Protein AF-A0A3U4LNH3-F1 (afdb_monomer_lite)

Sequence (123 aa):
MSDAKSISTHDSQNSQNQTVLLDPTQFDAIVTAMLPALQTMIRSAMSDTMTVKDFAATRGVSERLVWQWLDEGILLKAPTKDFSNKEEAAKRSRTLVNVKAWRDKLTQQAIDCRYIDQRTALN

Foldseek 3Di:
DDDDDDDDDDDDPPPPVPPPPDDPVRVVVVCVVCVVVVVVVVCLVPDQKDQLVSVCVVVVHDSVVSVVCPVVVVWDWDDDPDDPDDDVVVCNRPTITRVNVNVVVVLVVCCVVVVDPPVVSVD

Organism: NCBI:txid57743

Structure (mmCIF, N/CA/C/O backbone):
data_AF-A0A3U4LNH3-F1
#
_entry.id   AF-A0A3U4LNH3-F1
#
loop_
_atom_site.group_PDB
_atom_site.id
_atom_site.type_symbol
_atom_site.label_atom_id
_atom_site.label_alt_id
_atom_site.label_comp_id
_atom_site.label_asym_id
_atom_site.label_entity_id
_atom_site.label_seq_id
_atom_site.pdbx_PDB_ins_code
_atom_site.Cartn_x
_atom_site.Cartn_y
_atom_site.Cartn_z
_atom_site.occupancy
_atom_site.B_iso_or_equiv
_atom_site.auth_seq_id
_atom_site.auth_comp_id
_atom_site.auth_asym_id
_atom_site.auth_atom_id
_atom_site.pdbx_PDB_model_num
ATOM 1 N N . MET A 1 1 ? -19.343 64.354 -39.551 1.00 46.00 1 MET A N 1
ATOM 2 C CA . MET A 1 1 ? -18.666 63.173 -40.125 1.00 46.00 1 MET A CA 1
ATOM 3 C C . MET A 1 1 ? -17.271 63.158 -39.537 1.00 46.00 1 MET A C 1
ATOM 5 O O . MET A 1 1 ? -16.475 63.993 -39.938 1.00 46.00 1 MET A O 1
ATOM 9 N N . SER A 1 2 ? -17.032 62.313 -38.533 1.00 44.81 2 SER A N 1
ATOM 10 C CA . SER A 1 2 ? -15.755 62.240 -37.816 1.00 44.81 2 SER A CA 1
ATOM 11 C C . SER A 1 2 ? -15.494 60.799 -37.378 1.00 44.81 2 SER A C 1
ATOM 13 O O . SER A 1 2 ? -16.259 60.231 -36.604 1.00 44.81 2 SER A O 1
ATOM 15 N N . ASP A 1 3 ? -14.436 60.248 -37.969 1.00 40.84 3 ASP A N 1
ATOM 16 C CA . ASP A 1 3 ? -13.424 59.359 -37.394 1.00 40.84 3 ASP A CA 1
ATOM 17 C C . ASP A 1 3 ? -13.854 58.003 -36.815 1.00 40.84 3 ASP A C 1
ATOM 19 O O . ASP A 1 3 ? -14.161 57.835 -35.635 1.00 40.84 3 ASP A O 1
ATOM 23 N N . ALA A 1 4 ? -13.740 56.981 -37.669 1.00 50.16 4 ALA A N 1
ATOM 24 C CA . ALA A 1 4 ? -13.657 55.585 -37.268 1.00 50.16 4 ALA A CA 1
ATOM 25 C C . ALA A 1 4 ? -12.297 55.314 -36.600 1.00 50.16 4 ALA A C 1
ATOM 27 O O . ALA A 1 4 ? -11.258 55.243 -37.256 1.00 50.16 4 ALA A O 1
ATOM 28 N N . LYS A 1 5 ? -12.305 55.143 -35.276 1.00 44.34 5 LYS A N 1
ATOM 29 C CA . LYS A 1 5 ? -11.161 54.647 -34.507 1.00 44.34 5 LYS A CA 1
ATOM 30 C C . LYS A 1 5 ? -11.160 53.116 -34.558 1.00 44.34 5 LYS A C 1
ATOM 32 O O . LYS A 1 5 ? -11.913 52.475 -33.831 1.00 44.34 5 LYS A O 1
ATOM 37 N N . SER A 1 6 ? -10.325 52.535 -35.420 1.00 43.78 6 SER A N 1
ATOM 38 C CA . SER A 1 6 ? -10.034 51.096 -35.413 1.00 43.78 6 SER A CA 1
ATOM 39 C C . SER A 1 6 ? -9.382 50.698 -34.089 1.00 43.78 6 SER A C 1
ATOM 41 O O . SER A 1 6 ? -8.289 51.155 -33.761 1.00 43.78 6 SER A O 1
ATOM 43 N N . ILE A 1 7 ? -10.050 49.829 -33.333 1.00 49.31 7 ILE A N 1
ATOM 44 C CA . ILE A 1 7 ? -9.455 49.088 -32.221 1.00 49.31 7 ILE A CA 1
ATOM 45 C C . ILE A 1 7 ? -8.794 47.853 -32.833 1.00 49.31 7 ILE A C 1
ATOM 47 O O . ILE A 1 7 ? -9.475 46.945 -33.297 1.00 49.31 7 ILE A O 1
ATOM 51 N N . SER A 1 8 ? -7.466 47.833 -32.852 1.00 49.09 8 SER A N 1
ATOM 52 C CA . SER A 1 8 ? -6.688 46.627 -33.127 1.00 49.09 8 SER A CA 1
ATOM 53 C C . SER A 1 8 ? -5.376 46.689 -32.361 1.00 49.09 8 SER A C 1
ATOM 55 O O . SER A 1 8 ? -4.388 47.228 -32.850 1.00 49.09 8 SER A O 1
ATOM 57 N N . THR A 1 9 ? -5.367 46.084 -31.180 1.00 40.12 9 THR A N 1
ATOM 58 C CA . THR A 1 9 ? -4.153 45.548 -30.552 1.00 40.12 9 THR A CA 1
ATOM 59 C C . THR A 1 9 ? -4.548 44.264 -29.839 1.00 40.12 9 THR A C 1
ATOM 61 O O . THR A 1 9 ? -4.795 44.263 -28.637 1.00 40.12 9 THR A O 1
ATOM 64 N N . HIS A 1 10 ? -4.677 43.188 -30.616 1.00 43.22 10 HIS A N 1
ATOM 65 C CA . HIS A 1 10 ? -4.542 41.836 -30.092 1.00 43.22 10 HIS A CA 1
ATOM 66 C C . HIS A 1 10 ? -3.046 41.511 -30.016 1.00 43.22 10 HIS A C 1
ATOM 68 O O . HIS A 1 10 ? -2.314 41.710 -30.983 1.00 43.22 10 HIS A O 1
ATOM 74 N N . ASP A 1 11 ? -2.656 41.042 -28.836 1.00 45.78 11 ASP A N 1
ATOM 75 C CA . ASP A 1 11 ? -1.618 40.059 -28.548 1.00 45.78 11 ASP A CA 1
ATOM 76 C C . ASP A 1 11 ? -0.226 40.219 -29.151 1.00 45.78 11 ASP A C 1
ATOM 78 O O . ASP A 1 11 ? 0.026 39.948 -30.320 1.00 45.78 11 ASP A O 1
ATOM 82 N N . SER A 1 12 ? 0.729 40.459 -28.254 1.00 45.84 12 SER A N 1
ATOM 83 C CA . SER A 1 12 ? 1.851 39.534 -28.040 1.00 45.84 12 SER A CA 1
ATOM 84 C C . SER A 1 12 ? 2.594 39.955 -26.774 1.00 45.84 12 SER A C 1
ATOM 86 O O . SER A 1 12 ? 3.692 40.509 -26.826 1.00 45.84 12 SER A O 1
ATOM 88 N N . GLN A 1 13 ? 1.993 39.716 -25.603 1.00 47.38 13 GLN A N 1
ATOM 89 C CA . GLN A 1 13 ? 2.786 39.660 -24.377 1.00 47.38 13 GLN A CA 1
ATOM 90 C C . GLN A 1 13 ? 3.559 38.346 -24.403 1.00 47.38 13 GLN A C 1
ATOM 92 O O . GLN A 1 13 ? 3.055 37.276 -24.075 1.00 47.38 13 GLN A O 1
ATOM 97 N N . ASN A 1 14 ? 4.784 38.472 -24.900 1.00 46.28 14 ASN A N 1
ATOM 98 C CA . ASN A 1 14 ? 5.853 37.498 -24.862 1.00 46.28 14 ASN A CA 1
ATOM 99 C C . ASN A 1 14 ? 5.903 36.863 -23.462 1.00 46.28 14 ASN A C 1
ATOM 101 O O . ASN A 1 14 ? 6.357 37.496 -22.508 1.00 46.28 14 ASN A O 1
ATOM 105 N N . SER A 1 15 ? 5.401 35.633 -23.331 1.00 50.16 15 SER A N 1
ATOM 106 C CA . SER A 1 15 ? 5.606 34.801 -22.147 1.00 50.16 15 SER A CA 1
ATOM 107 C C . SER A 1 15 ? 7.069 34.364 -22.159 1.00 50.16 15 SER A C 1
ATOM 109 O O . SER A 1 15 ? 7.428 33.253 -22.539 1.00 50.16 15 SER A O 1
ATOM 111 N N . GLN A 1 16 ? 7.952 35.304 -21.826 1.00 55.09 16 GLN A N 1
ATOM 112 C CA . GLN A 1 16 ? 9.299 34.972 -21.418 1.00 55.09 16 GLN A CA 1
ATOM 113 C C . GLN A 1 16 ? 9.133 34.224 -20.103 1.00 55.09 16 GLN A C 1
ATOM 115 O O . GLN A 1 16 ? 8.711 34.813 -19.109 1.00 55.09 16 GLN A O 1
ATOM 120 N N . ASN A 1 17 ? 9.412 32.922 -20.122 1.00 57.91 17 ASN A N 1
ATOM 121 C CA . ASN A 1 17 ? 9.604 32.121 -18.924 1.00 57.91 17 ASN A CA 1
ATOM 122 C C . ASN A 1 17 ? 10.649 32.833 -18.055 1.00 57.91 17 ASN A C 1
ATOM 124 O O . ASN A 1 17 ? 11.850 32.661 -18.255 1.00 57.91 17 ASN A O 1
ATOM 128 N N . GLN A 1 18 ? 10.196 33.689 -17.138 1.00 55.22 18 GLN A N 1
ATOM 129 C CA . GLN A 1 18 ? 11.050 34.322 -16.149 1.00 55.22 18 GLN A CA 1
ATOM 130 C C . GLN A 1 18 ? 11.530 33.211 -15.226 1.00 55.22 18 GLN A C 1
ATOM 132 O O . GLN A 1 18 ? 10.846 32.809 -14.287 1.00 55.22 18 GLN A O 1
ATOM 137 N N . THR A 1 19 ? 12.718 32.685 -15.510 1.00 63.66 19 THR A N 1
ATOM 138 C CA . THR A 1 19 ? 13.489 31.937 -14.528 1.00 63.66 19 THR A CA 1
ATOM 139 C C . THR A 1 19 ? 13.862 32.926 -13.432 1.00 63.66 19 THR A C 1
ATOM 141 O O . THR A 1 19 ? 14.811 33.697 -13.580 1.00 63.66 19 THR A O 1
ATOM 144 N N . VAL A 1 20 ? 13.063 32.967 -12.366 1.00 74.06 20 VAL A N 1
ATOM 145 C CA . VAL A 1 20 ? 13.386 33.734 -11.163 1.00 74.06 20 VAL A CA 1
ATOM 146 C C . VAL A 1 20 ? 14.664 33.133 -10.589 1.00 74.06 20 VAL A C 1
ATOM 148 O O . VAL A 1 20 ? 14.667 31.998 -10.114 1.00 74.06 20 VAL A O 1
ATOM 151 N N . LEU A 1 21 ? 15.767 33.873 -10.691 1.00 78.25 21 LEU A N 1
ATOM 152 C CA . LEU A 1 21 ? 17.025 33.503 -10.059 1.00 78.25 21 LEU A CA 1
ATOM 153 C C . LEU A 1 21 ? 16.864 33.733 -8.553 1.00 78.25 21 LEU A C 1
ATOM 155 O O . LEU A 1 21 ? 16.853 34.874 -8.097 1.00 78.25 21 LEU A O 1
ATOM 159 N N . LEU A 1 22 ? 16.673 32.649 -7.802 1.00 81.06 22 LEU A N 1
ATOM 160 C CA . LEU A 1 22 ? 16.579 32.694 -6.347 1.00 81.06 22 LEU A CA 1
ATOM 161 C C . LEU A 1 22 ? 17.971 32.927 -5.756 1.00 81.06 22 LEU A C 1
ATOM 163 O O . LEU A 1 22 ? 18.916 32.208 -6.084 1.00 81.06 22 LEU A O 1
ATOM 167 N N . ASP A 1 23 ? 18.089 33.908 -4.865 1.00 88.25 23 ASP A N 1
ATOM 168 C CA . ASP A 1 23 ? 19.285 34.066 -4.034 1.00 88.25 23 ASP A CA 1
ATOM 169 C C . ASP A 1 23 ? 19.428 32.856 -3.082 1.00 88.25 23 ASP A C 1
ATOM 171 O O . ASP A 1 23 ? 18.402 32.282 -2.687 1.00 88.25 23 ASP A O 1
ATOM 175 N N . PRO A 1 24 ? 20.646 32.444 -2.669 1.00 85.88 24 PRO A N 1
ATOM 176 C CA . PRO A 1 24 ? 20.829 31.281 -1.802 1.00 85.88 24 PRO A CA 1
ATOM 177 C C . PRO A 1 24 ? 19.999 31.333 -0.516 1.00 85.88 24 PRO A C 1
ATOM 179 O O . PRO A 1 24 ? 19.519 30.298 -0.067 1.00 85.88 24 PRO A O 1
ATOM 182 N N . THR A 1 25 ? 19.759 32.525 0.040 1.00 89.62 25 THR A N 1
ATOM 183 C CA . THR A 1 25 ? 18.918 32.696 1.237 1.00 89.62 25 THR A CA 1
ATOM 184 C C . THR A 1 25 ? 17.441 32.387 0.978 1.00 89.62 25 THR A C 1
ATOM 186 O O . THR A 1 25 ? 16.765 31.792 1.817 1.00 89.62 25 THR A O 1
ATOM 189 N N . GLN A 1 26 ? 16.931 32.745 -0.203 1.00 88.38 26 GLN A N 1
ATOM 190 C CA . GLN A 1 26 ? 15.554 32.467 -0.614 1.00 88.38 26 GLN A CA 1
ATOM 191 C C . GLN A 1 26 ? 15.368 30.985 -0.930 1.00 88.38 26 GLN A C 1
ATOM 193 O O . GLN A 1 26 ? 14.354 30.394 -0.563 1.00 88.38 26 GLN A O 1
ATOM 198 N N . PHE A 1 27 ? 16.363 30.374 -1.575 1.00 87.50 27 PHE A N 1
ATOM 199 C CA . PHE A 1 27 ? 16.373 28.939 -1.818 1.00 87.50 27 PHE A CA 1
ATOM 200 C C . PHE A 1 27 ? 16.396 28.149 -0.502 1.00 87.50 27 PHE A C 1
ATOM 202 O O . PHE A 1 27 ? 15.582 27.245 -0.322 1.00 87.50 27 PHE A O 1
ATOM 209 N N . ASP A 1 28 ? 17.257 28.532 0.445 1.00 88.75 28 ASP A N 1
ATOM 210 C CA . ASP A 1 28 ? 17.349 27.886 1.758 1.00 88.75 28 ASP A CA 1
ATOM 211 C C . ASP A 1 28 ? 16.044 28.016 2.560 1.00 88.75 28 ASP A C 1
ATOM 213 O O . ASP A 1 28 ? 15.564 27.044 3.146 1.00 88.75 28 ASP A O 1
ATOM 217 N N . ALA A 1 29 ? 15.392 29.181 2.499 1.00 88.81 29 ALA A N 1
ATOM 218 C CA . ALA A 1 29 ? 14.079 29.384 3.105 1.00 88.81 29 ALA A CA 1
ATOM 219 C C . ALA A 1 29 ? 13.001 28.469 2.493 1.00 88.81 29 ALA A C 1
ATOM 221 O O . ALA A 1 29 ? 12.192 27.900 3.228 1.00 88.81 29 ALA A O 1
ATOM 222 N N . ILE A 1 30 ? 13.001 28.282 1.167 1.00 89.25 30 ILE A N 1
ATOM 223 C CA . ILE A 1 30 ? 12.066 27.378 0.477 1.00 89.25 30 ILE A CA 1
ATOM 224 C C . ILE A 1 30 ? 12.326 25.924 0.879 1.00 89.25 30 ILE A C 1
ATOM 226 O O . ILE A 1 30 ? 11.394 25.220 1.269 1.00 89.25 30 ILE A O 1
ATOM 230 N N . VAL A 1 31 ? 13.583 25.475 0.835 1.00 88.00 31 VAL A N 1
ATOM 231 C CA . VAL A 1 31 ? 13.957 24.107 1.227 1.00 88.00 31 VAL A CA 1
ATOM 232 C C . VAL A 1 31 ? 13.581 23.846 2.687 1.00 88.00 31 VAL A C 1
ATOM 234 O O . VAL A 1 31 ? 12.964 22.824 2.994 1.00 88.00 31 VAL A O 1
ATOM 237 N N . THR A 1 32 ? 13.868 24.797 3.576 1.00 91.44 32 THR A N 1
ATOM 238 C CA . THR A 1 32 ? 13.525 24.712 5.001 1.00 91.44 32 THR A CA 1
ATOM 239 C C . THR A 1 32 ? 12.013 24.657 5.217 1.00 91.44 32 THR A C 1
ATOM 241 O O . THR A 1 32 ? 11.537 23.854 6.019 1.00 91.44 32 THR A O 1
ATOM 244 N N . ALA A 1 33 ? 11.232 25.439 4.467 1.00 90.75 33 ALA A N 1
ATOM 245 C CA . ALA A 1 33 ? 9.772 25.399 4.532 1.00 90.75 33 ALA A CA 1
ATOM 246 C C . ALA A 1 33 ? 9.189 24.064 4.029 1.00 90.75 33 ALA A C 1
ATOM 248 O O . ALA A 1 33 ? 8.163 23.606 4.535 1.00 90.75 33 ALA A O 1
ATOM 249 N N . MET A 1 34 ? 9.841 23.414 3.061 1.00 91.31 34 MET A N 1
ATOM 250 C CA . MET A 1 34 ? 9.418 22.115 2.521 1.00 91.31 34 MET A CA 1
ATOM 251 C C . MET A 1 34 ? 9.862 20.923 3.381 1.00 91.31 34 MET A C 1
ATOM 253 O O . MET A 1 34 ? 9.253 19.851 3.304 1.00 91.31 34 MET A O 1
ATOM 257 N N . LEU A 1 35 ? 10.892 21.091 4.215 1.00 89.62 35 LEU A N 1
ATOM 258 C CA . LEU A 1 35 ? 11.492 20.020 5.015 1.00 89.62 35 LEU A CA 1
ATOM 259 C C . LEU A 1 35 ? 10.471 19.216 5.848 1.00 89.62 35 LEU A C 1
ATOM 261 O O . LEU A 1 35 ? 10.517 17.985 5.797 1.00 89.62 35 LEU A O 1
ATOM 265 N N . PRO A 1 36 ? 9.511 19.838 6.565 1.00 89.44 36 PRO A N 1
ATOM 266 C CA . PRO A 1 36 ? 8.517 19.099 7.349 1.00 89.44 36 PRO A CA 1
ATOM 267 C C . PRO A 1 36 ? 7.595 18.231 6.484 1.00 89.44 36 PRO A C 1
ATOM 269 O O . PRO A 1 36 ? 7.241 17.109 6.867 1.00 89.44 36 PRO A O 1
ATOM 272 N N . ALA A 1 37 ? 7.226 18.724 5.298 1.00 84.12 37 ALA A N 1
ATOM 273 C CA . ALA A 1 37 ? 6.402 17.980 4.352 1.00 84.12 37 ALA A CA 1
ATOM 274 C C . ALA A 1 37 ? 7.172 16.775 3.792 1.00 84.12 37 ALA A C 1
ATOM 276 O O . ALA A 1 37 ? 6.638 15.665 3.760 1.00 84.12 37 ALA A O 1
ATOM 277 N N . LEU A 1 38 ? 8.451 16.962 3.444 1.00 84.62 38 LEU A N 1
ATOM 278 C CA . LEU A 1 38 ? 9.336 15.881 3.000 1.00 84.62 38 LEU A CA 1
ATOM 279 C C . LEU A 1 38 ? 9.544 14.828 4.094 1.00 84.62 38 LEU A C 1
ATOM 281 O O . LEU A 1 38 ? 9.394 13.638 3.835 1.00 84.62 38 LEU A O 1
ATOM 285 N N . GLN A 1 39 ? 9.817 15.239 5.334 1.00 82.25 39 GLN A N 1
ATOM 286 C CA . 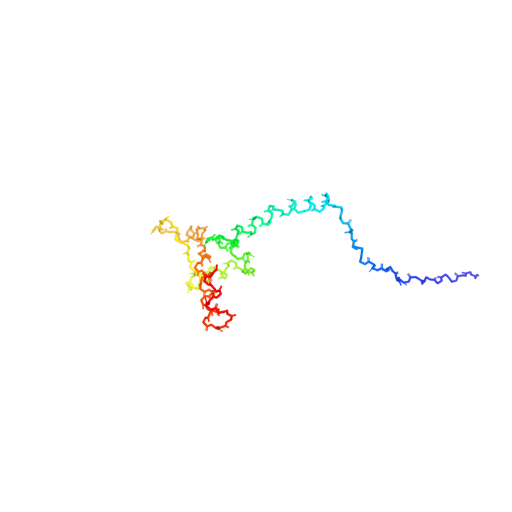GLN A 1 39 ? 9.965 14.315 6.463 1.00 82.25 39 GLN A CA 1
ATOM 287 C C . GLN A 1 39 ? 8.692 13.499 6.713 1.00 82.25 39 GLN A C 1
ATOM 289 O O . GLN A 1 39 ? 8.764 12.297 6.967 1.00 82.25 39 GLN A O 1
ATOM 294 N N . THR A 1 40 ? 7.522 14.134 6.616 1.00 78.69 40 THR A N 1
ATOM 295 C CA . THR A 1 40 ? 6.229 13.450 6.756 1.00 78.69 40 THR A CA 1
ATOM 296 C C . THR A 1 40 ? 6.014 12.442 5.629 1.00 78.69 40 THR A C 1
ATOM 298 O O . THR A 1 40 ? 5.598 11.314 5.888 1.00 78.69 40 THR A O 1
ATOM 301 N N . MET A 1 41 ? 6.363 12.807 4.393 1.00 77.69 41 MET A N 1
ATOM 302 C CA . MET A 1 41 ? 6.295 11.914 3.238 1.00 77.69 41 MET A CA 1
ATOM 303 C C . MET A 1 41 ? 7.231 10.710 3.393 1.00 77.69 41 MET A C 1
ATOM 305 O O . MET A 1 41 ? 6.795 9.577 3.206 1.00 77.69 41 MET A O 1
ATOM 309 N N . ILE A 1 42 ? 8.485 10.933 3.796 1.00 79.75 42 ILE A N 1
ATOM 310 C CA . ILE A 1 42 ? 9.467 9.866 4.037 1.00 79.75 42 ILE A CA 1
ATOM 311 C C . ILE A 1 42 ? 8.967 8.931 5.138 1.00 79.75 42 ILE A C 1
ATOM 313 O O . ILE A 1 42 ? 8.936 7.717 4.952 1.00 79.75 42 ILE A O 1
ATOM 317 N N . ARG A 1 43 ? 8.505 9.481 6.267 1.00 74.50 43 ARG A N 1
ATOM 318 C CA . ARG A 1 43 ? 7.954 8.688 7.374 1.00 74.50 43 ARG A CA 1
ATOM 319 C C . ARG A 1 43 ? 6.746 7.863 6.933 1.00 74.50 43 ARG A C 1
ATOM 321 O O . ARG A 1 43 ? 6.638 6.703 7.309 1.00 74.50 43 ARG A O 1
ATOM 328 N N . SER A 1 44 ? 5.864 8.446 6.126 1.00 70.31 44 SER A N 1
ATOM 32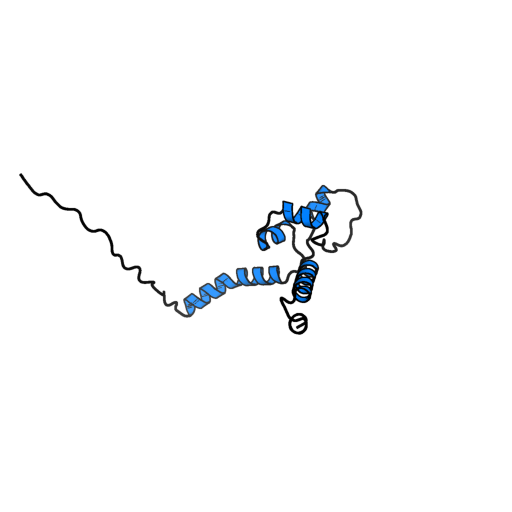9 C CA . SER A 1 44 ? 4.707 7.758 5.549 1.00 70.31 44 SER A CA 1
ATOM 330 C C . SER A 1 44 ? 5.134 6.605 4.630 1.00 70.31 44 SER A C 1
ATOM 332 O O . SER A 1 44 ? 4.650 5.484 4.776 1.00 70.31 44 SER A O 1
ATOM 334 N N . ALA A 1 45 ? 6.112 6.838 3.749 1.00 70.75 45 ALA A N 1
ATOM 335 C CA . ALA A 1 45 ? 6.637 5.827 2.831 1.00 70.75 45 ALA A CA 1
ATOM 336 C C . ALA A 1 45 ? 7.338 4.665 3.557 1.00 70.75 45 ALA A C 1
ATOM 338 O O . ALA A 1 45 ? 7.190 3.506 3.157 1.00 70.75 45 ALA A O 1
ATOM 339 N N . MET A 1 46 ? 8.068 4.976 4.631 1.00 75.75 46 MET A N 1
ATOM 340 C CA . MET A 1 46 ? 8.785 4.000 5.453 1.00 75.75 46 MET A CA 1
ATOM 341 C C . MET A 1 46 ? 7.907 3.333 6.514 1.00 75.75 46 MET A C 1
ATOM 343 O O . MET A 1 46 ? 8.342 2.357 7.117 1.00 75.75 46 MET A O 1
ATOM 347 N N . SER A 1 47 ? 6.686 3.818 6.754 1.00 80.12 47 SER A N 1
ATOM 348 C CA . SER A 1 47 ? 5.821 3.218 7.765 1.00 80.12 47 SER A CA 1
ATOM 349 C C . SER A 1 47 ? 5.468 1.782 7.381 1.00 80.12 47 SER A C 1
ATOM 351 O O . SER A 1 47 ? 5.050 1.494 6.254 1.00 80.12 47 SER A O 1
ATOM 353 N N . ASP A 1 48 ? 5.614 0.866 8.333 1.00 86.50 48 ASP A N 1
ATOM 354 C CA . ASP A 1 48 ? 5.228 -0.535 8.152 1.00 86.50 48 ASP A CA 1
ATOM 355 C C . ASP A 1 48 ? 3.719 -0.740 8.289 1.00 86.50 48 ASP A C 1
ATOM 357 O O . ASP A 1 48 ? 3.175 -1.733 7.800 1.00 86.50 48 ASP A O 1
ATOM 361 N N . THR A 1 49 ? 3.027 0.218 8.913 1.00 89.12 49 THR A N 1
ATOM 362 C CA . THR A 1 49 ? 1.576 0.189 9.104 1.00 89.12 49 THR A CA 1
ATOM 363 C C . THR A 1 49 ? 0.944 1.549 8.825 1.00 89.12 49 THR A C 1
ATOM 365 O O . THR A 1 49 ? 1.561 2.588 9.050 1.00 89.12 49 THR A O 1
ATOM 368 N N . MET A 1 50 ? -0.285 1.563 8.317 1.00 89.62 50 MET A N 1
ATOM 369 C CA . MET A 1 50 ? -1.039 2.799 8.065 1.00 89.62 50 MET A CA 1
ATOM 370 C C . MET A 1 50 ? -2.520 2.591 8.360 1.00 89.62 50 MET A C 1
ATOM 372 O O . MET A 1 50 ? -3.013 1.464 8.309 1.00 89.62 50 MET A O 1
ATOM 376 N N . THR A 1 51 ? -3.251 3.668 8.645 1.00 90.44 51 THR A N 1
ATOM 377 C CA . THR A 1 51 ? -4.717 3.601 8.691 1.00 90.44 51 THR A CA 1
ATOM 378 C C . THR A 1 51 ? -5.273 3.325 7.291 1.00 90.44 51 THR A C 1
ATOM 380 O O . THR A 1 51 ? -4.613 3.592 6.283 1.00 90.44 51 THR A O 1
ATOM 383 N N . VAL A 1 52 ? -6.505 2.814 7.203 1.00 91.88 52 VAL A N 1
ATOM 384 C CA . VAL A 1 52 ? -7.178 2.619 5.905 1.00 91.88 52 VAL A CA 1
ATOM 385 C C . VAL A 1 52 ? -7.296 3.932 5.129 1.00 91.88 52 VAL A C 1
ATOM 387 O O . VAL A 1 52 ? -7.034 3.954 3.928 1.00 91.88 52 VAL A O 1
ATOM 390 N N . LYS A 1 53 ? -7.617 5.028 5.822 1.00 91.50 53 LYS A N 1
ATOM 391 C CA . LYS A 1 53 ? -7.720 6.369 5.243 1.00 91.50 53 LYS A CA 1
ATOM 392 C C . LYS A 1 53 ? -6.396 6.847 4.651 1.00 91.50 53 LYS A C 1
ATOM 394 O O . LYS A 1 53 ? -6.362 7.268 3.497 1.00 91.50 53 LYS A O 1
ATOM 399 N N . ASP A 1 54 ? -5.306 6.750 5.408 1.00 90.00 54 ASP A N 1
ATOM 400 C CA . ASP A 1 54 ? -4.002 7.227 4.936 1.00 90.00 54 ASP A CA 1
ATOM 401 C C . ASP A 1 54 ? -3.474 6.355 3.794 1.00 90.00 54 ASP A C 1
ATOM 403 O O . ASP A 1 54 ? -2.900 6.869 2.832 1.00 90.00 54 ASP A O 1
ATOM 407 N N . PHE A 1 55 ? -3.717 5.041 3.855 1.00 91.31 55 PHE A N 1
ATOM 408 C CA . PHE A 1 55 ? -3.379 4.133 2.765 1.00 91.31 55 PHE A CA 1
ATOM 409 C C . PHE A 1 55 ? -4.162 4.482 1.492 1.00 91.31 55 PHE A C 1
ATOM 411 O O . PHE A 1 55 ? -3.568 4.600 0.421 1.00 91.31 55 PHE A O 1
ATOM 418 N N . ALA A 1 56 ? -5.474 4.705 1.606 1.00 93.00 56 ALA A N 1
ATOM 419 C CA . ALA A 1 56 ? -6.337 5.103 0.498 1.00 93.00 56 ALA A CA 1
ATOM 420 C C . ALA A 1 56 ? -5.861 6.411 -0.155 1.00 93.00 56 ALA A C 1
ATOM 422 O O . ALA A 1 56 ? -5.662 6.457 -1.370 1.00 93.00 56 ALA A O 1
ATOM 423 N N . ALA A 1 57 ? -5.584 7.436 0.658 1.00 91.25 57 ALA A N 1
ATOM 424 C CA . ALA A 1 57 ? -5.088 8.727 0.187 1.00 91.25 57 ALA A CA 1
ATOM 425 C C . ALA A 1 57 ? -3.724 8.601 -0.510 1.00 91.25 57 ALA A C 1
ATOM 427 O O . ALA A 1 57 ? -3.532 9.130 -1.601 1.00 91.25 57 ALA A O 1
ATOM 428 N N . THR A 1 58 ? -2.799 7.836 0.078 1.00 88.50 58 THR A N 1
ATOM 429 C CA . THR A 1 58 ? -1.449 7.626 -0.472 1.00 88.50 58 THR A CA 1
ATOM 430 C C . THR A 1 58 ? -1.476 6.856 -1.794 1.00 88.50 58 THR A C 1
ATOM 432 O O . THR A 1 58 ? -0.631 7.076 -2.658 1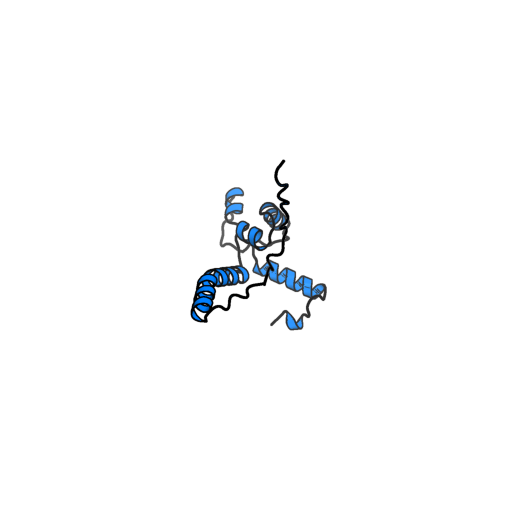.00 88.50 58 THR A O 1
ATOM 435 N N . ARG A 1 59 ? -2.432 5.935 -1.967 1.00 89.81 59 ARG A N 1
ATOM 436 C CA . ARG A 1 59 ? -2.575 5.123 -3.188 1.00 89.81 59 ARG A CA 1
ATOM 437 C C . ARG A 1 59 ? -3.536 5.716 -4.217 1.00 89.81 59 ARG A C 1
ATOM 439 O O . ARG A 1 59 ? -3.646 5.154 -5.300 1.00 89.81 59 ARG A O 1
ATOM 446 N N . GLY A 1 60 ? -4.212 6.822 -3.904 1.00 92.38 60 GLY A N 1
ATOM 447 C CA . GLY A 1 60 ? -5.196 7.438 -4.795 1.00 92.38 60 GLY A CA 1
ATOM 448 C C . GLY A 1 60 ? -6.426 6.558 -5.042 1.00 92.38 60 GLY A C 1
ATOM 449 O O . GLY A 1 60 ? -6.993 6.585 -6.130 1.00 92.38 60 GLY A O 1
ATOM 450 N N . VAL A 1 61 ? -6.829 5.753 -4.055 1.00 95.00 61 VAL A N 1
ATOM 451 C CA . VAL A 1 61 ? -7.992 4.852 -4.139 1.00 95.00 61 VAL A CA 1
ATOM 452 C C . VAL A 1 61 ? -9.042 5.214 -3.090 1.00 95.00 61 VAL A C 1
ATOM 454 O O . VAL A 1 61 ? -8.759 5.921 -2.129 1.00 95.00 61 VAL A O 1
ATOM 457 N N . SER A 1 62 ? -10.273 4.720 -3.249 1.00 96.56 62 SER A N 1
ATOM 458 C CA . SER A 1 62 ? -11.320 4.929 -2.239 1.00 96.56 62 SER A CA 1
ATOM 459 C C . SER A 1 62 ? -11.105 4.046 -1.004 1.00 96.56 62 SER A C 1
ATOM 461 O O . SER A 1 62 ? -10.708 2.887 -1.127 1.00 96.56 62 SER A O 1
ATOM 463 N N . GLU A 1 63 ? -11.453 4.545 0.188 1.00 94.44 63 GLU A N 1
ATOM 464 C CA . GLU A 1 63 ? -11.409 3.746 1.427 1.00 94.44 63 GLU A CA 1
ATOM 465 C C . GLU A 1 63 ? -12.250 2.467 1.321 1.00 94.44 63 GLU A C 1
ATOM 467 O O . GLU A 1 63 ? -11.862 1.416 1.825 1.00 94.44 63 GLU A O 1
ATOM 472 N N . ARG A 1 64 ? -13.386 2.528 0.612 1.00 94.38 64 ARG A N 1
ATOM 473 C CA . ARG A 1 64 ? -14.253 1.368 0.369 1.00 94.38 64 ARG A CA 1
ATOM 474 C C . ARG A 1 64 ? -13.522 0.249 -0.375 1.00 94.38 64 ARG A C 1
ATOM 476 O O . ARG A 1 64 ? -13.696 -0.913 -0.020 1.00 94.38 64 ARG A O 1
ATOM 483 N N . LEU A 1 65 ? -12.710 0.592 -1.374 1.00 95.81 65 LEU A N 1
ATOM 484 C CA . LEU A 1 65 ? -11.921 -0.391 -2.116 1.00 95.81 65 LEU A CA 1
ATOM 485 C C . LEU A 1 65 ? -10.831 -1.013 -1.235 1.00 95.81 65 LEU A C 1
ATOM 487 O O . LEU A 1 65 ? -10.617 -2.218 -1.284 1.00 95.81 65 LEU A O 1
ATOM 491 N N . VAL A 1 66 ? -10.191 -0.215 -0.377 1.00 94.56 66 VAL A N 1
ATOM 492 C CA . VAL A 1 66 ? -9.201 -0.727 0.585 1.00 94.56 66 VAL A CA 1
ATOM 493 C C . VAL A 1 66 ? -9.850 -1.715 1.556 1.00 94.56 66 VAL A C 1
ATOM 495 O O . VAL A 1 66 ? -9.284 -2.772 1.822 1.00 94.56 66 VAL A O 1
ATOM 498 N N . TRP A 1 67 ? -11.057 -1.413 2.041 1.00 93.69 67 TRP A N 1
ATOM 499 C CA . TRP A 1 67 ? -11.829 -2.344 2.863 1.00 93.69 67 TRP A CA 1
ATOM 500 C C . TRP A 1 67 ? -12.156 -3.643 2.137 1.00 93.69 67 TRP A C 1
ATOM 502 O O . TRP A 1 67 ? -11.960 -4.711 2.707 1.00 93.69 67 TRP A O 1
ATOM 512 N N . GLN A 1 68 ? -12.583 -3.558 0.878 1.00 95.00 68 GLN A N 1
ATOM 513 C CA . GLN A 1 68 ? -12.831 -4.737 0.054 1.00 95.00 68 GLN A CA 1
ATOM 514 C C . GLN A 1 68 ? -11.561 -5.585 -0.107 1.00 95.00 68 GLN A C 1
ATOM 516 O O . GLN A 1 68 ? -11.603 -6.789 0.116 1.00 95.00 68 GLN A O 1
ATOM 521 N N . TRP A 1 69 ? -10.409 -4.972 -0.392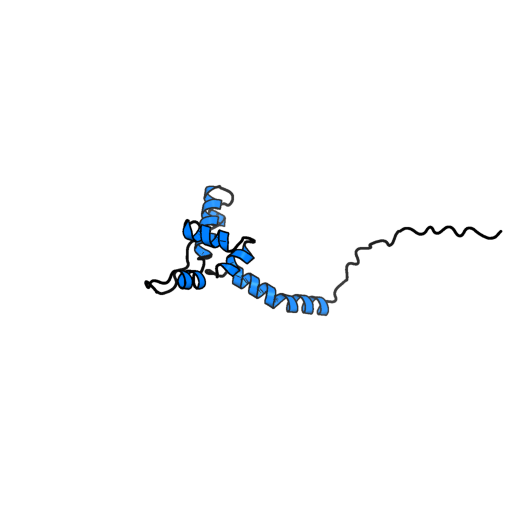 1.00 94.81 69 TRP A N 1
ATOM 522 C CA . TRP A 1 69 ? -9.137 -5.694 -0.483 1.00 94.81 69 TRP A CA 1
ATOM 523 C C . TRP A 1 69 ? -8.700 -6.338 0.836 1.00 94.81 69 TRP A C 1
ATOM 525 O O . TRP A 1 69 ? -8.044 -7.378 0.811 1.00 94.81 69 TRP A O 1
ATOM 535 N N . LEU A 1 70 ? -9.030 -5.737 1.981 1.00 91.75 70 LEU A N 1
ATOM 536 C CA . LEU A 1 70 ? -8.785 -6.334 3.297 1.00 91.75 70 LEU A CA 1
ATOM 537 C C . LEU A 1 70 ? -9.720 -7.517 3.576 1.00 91.75 70 LEU A C 1
ATOM 539 O O . LEU A 1 70 ? -9.293 -8.485 4.202 1.00 91.75 70 LEU A O 1
ATOM 543 N N . ASP A 1 71 ? -10.974 -7.435 3.136 1.00 90.06 71 ASP A N 1
ATOM 544 C CA . ASP A 1 71 ? -11.970 -8.495 3.313 1.00 90.06 71 ASP A CA 1
ATOM 545 C C . ASP A 1 71 ? -11.696 -9.683 2.364 1.00 90.06 71 ASP A C 1
ATOM 547 O O . ASP A 1 71 ? -11.843 -10.836 2.761 1.00 90.06 71 ASP A O 1
ATOM 551 N N . GLU A 1 72 ? -11.193 -9.418 1.154 1.00 92.38 72 GLU A N 1
ATOM 552 C CA . GLU A 1 72 ? -10.741 -10.426 0.177 1.00 92.38 72 GLU A CA 1
ATOM 553 C C . GLU A 1 72 ? -9.343 -11.001 0.488 1.00 92.38 72 GLU A C 1
ATOM 555 O O . GLU A 1 72 ? -8.882 -11.923 -0.184 1.00 92.38 72 GLU A O 1
ATOM 560 N N . GLY A 1 73 ? -8.632 -10.457 1.482 1.00 86.62 73 GLY A N 1
ATOM 561 C CA . GLY A 1 73 ? -7.275 -10.888 1.842 1.00 86.62 73 GLY A CA 1
ATOM 562 C C . GLY A 1 73 ? -6.184 -10.490 0.836 1.00 86.62 73 GLY A C 1
ATOM 563 O O . GLY A 1 73 ? -5.055 -10.980 0.908 1.00 86.62 73 GLY A O 1
ATOM 564 N N . ILE A 1 74 ? -6.483 -9.586 -0.102 1.00 90.56 74 ILE A N 1
ATOM 565 C CA . ILE A 1 74 ? -5.496 -8.997 -1.020 1.00 90.56 74 ILE A CA 1
ATOM 566 C C . ILE A 1 74 ? -4.503 -8.135 -0.237 1.00 90.56 74 ILE A C 1
ATOM 568 O O . ILE A 1 74 ? -3.292 -8.227 -0.476 1.00 90.56 74 ILE A O 1
ATOM 572 N N . LEU A 1 75 ? -5.030 -7.327 0.689 1.00 92.19 75 LEU A N 1
ATOM 573 C CA . LEU A 1 75 ? -4.281 -6.590 1.700 1.00 92.19 75 LEU A CA 1
ATOM 574 C C . LEU A 1 75 ? -4.318 -7.336 3.031 1.00 92.19 75 LEU A C 1
ATOM 576 O O . LEU A 1 75 ? -5.324 -7.937 3.401 1.00 92.19 75 LEU A O 1
ATOM 580 N N . LEU A 1 76 ? -3.228 -7.237 3.788 1.00 89.12 76 LEU A N 1
ATOM 581 C CA . LEU A 1 76 ? -3.123 -7.843 5.109 1.00 89.12 76 LEU A CA 1
ATOM 582 C C . LEU A 1 76 ? -3.342 -6.794 6.199 1.00 89.12 76 LEU A C 1
ATOM 584 O O . LEU A 1 76 ? -2.836 -5.673 6.116 1.00 89.12 76 LEU A O 1
ATOM 588 N N . LYS A 1 77 ? -4.076 -7.175 7.246 1.00 89.50 77 LYS A N 1
ATOM 589 C CA . LYS A 1 77 ? -4.230 -6.368 8.463 1.00 89.50 77 LYS A CA 1
ATOM 590 C C . LYS A 1 77 ? -2.927 -6.421 9.261 1.00 89.50 77 LYS A 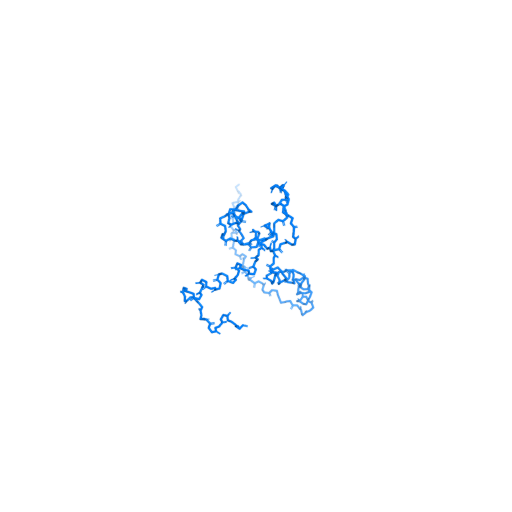C 1
ATOM 592 O O . LYS A 1 77 ? -2.298 -7.475 9.358 1.00 89.50 77 LYS A O 1
ATOM 597 N N . ALA A 1 78 ? -2.500 -5.292 9.815 1.00 85.69 78 ALA A N 1
ATOM 598 C CA . ALA A 1 78 ? -1.347 -5.268 10.703 1.00 85.69 78 ALA A CA 1
ATOM 599 C C . ALA A 1 78 ? -1.671 -6.020 12.005 1.00 85.69 78 ALA A C 1
ATOM 601 O O . ALA A 1 78 ? -2.806 -5.920 12.484 1.00 85.69 78 ALA A O 1
ATOM 602 N N . PRO A 1 79 ? -0.710 -6.749 12.601 1.00 71.44 79 PRO A N 1
ATOM 603 C CA . PRO A 1 79 ? -0.916 -7.389 13.892 1.00 71.44 79 PRO A CA 1
ATOM 604 C C . PRO A 1 79 ? -1.066 -6.310 14.969 1.00 71.44 79 PRO A C 1
ATOM 606 O O . PRO A 1 79 ? -0.087 -5.751 15.457 1.00 71.44 79 PRO A O 1
ATOM 609 N N . THR A 1 80 ? -2.299 -5.979 15.333 1.00 65.06 80 THR A N 1
ATOM 610 C CA . THR A 1 80 ? -2.577 -5.160 16.513 1.00 65.06 80 THR A CA 1
ATOM 611 C C . THR A 1 80 ? -2.701 -6.098 17.706 1.00 65.06 80 THR A C 1
ATOM 613 O O . THR A 1 80 ? -3.474 -7.054 17.642 1.00 65.06 80 THR A O 1
ATOM 616 N N . LYS A 1 81 ? -1.926 -5.849 18.769 1.00 52.66 81 LYS A N 1
ATOM 617 C CA . LYS A 1 81 ? -1.994 -6.593 20.035 1.00 52.66 81 LYS A CA 1
ATOM 618 C C . LYS A 1 81 ? -3.447 -6.603 20.519 1.00 52.66 81 LYS A C 1
ATOM 620 O O . LYS A 1 81 ? -3.950 -5.539 20.855 1.00 52.66 81 LYS A O 1
ATOM 625 N N . ASP A 1 82 ? -4.050 -7.791 20.477 1.00 48.69 82 ASP A N 1
ATOM 626 C CA . ASP A 1 82 ? -5.316 -8.231 21.068 1.00 48.69 82 ASP A CA 1
ATOM 627 C C . ASP A 1 82 ? -6.555 -7.364 20.814 1.00 48.69 82 ASP A C 1
ATOM 629 O O . ASP A 1 82 ? -6.556 -6.179 21.064 1.00 48.69 82 ASP A O 1
ATOM 633 N N . PHE A 1 83 ? -7.647 -7.976 20.347 1.00 47.28 83 PHE A N 1
ATOM 634 C CA . PHE A 1 83 ? -8.950 -7.979 21.031 1.00 47.28 83 PHE A CA 1
ATOM 635 C C . PHE A 1 83 ? -9.853 -8.953 20.265 1.00 47.28 83 PHE A C 1
ATOM 637 O O . PHE A 1 83 ? -10.498 -8.615 19.271 1.00 47.28 83 PHE A O 1
ATOM 644 N N . SER A 1 84 ? -9.911 -10.193 20.750 1.00 46.06 84 SER A N 1
ATOM 645 C CA . SER A 1 84 ? -10.803 -11.249 20.256 1.00 46.06 84 SER A CA 1
ATOM 646 C C . SER A 1 84 ? -12.296 -10.974 20.510 1.00 46.06 84 SER A C 1
ATOM 648 O O . SER A 1 84 ? -13.128 -11.835 20.233 1.00 46.06 84 SER A O 1
ATOM 650 N N . ASN A 1 85 ? -12.684 -9.782 20.979 1.00 47.56 85 ASN A N 1
ATOM 651 C CA . ASN A 1 85 ? -14.061 -9.490 21.366 1.00 47.56 85 ASN A CA 1
ATOM 652 C C . ASN A 1 85 ? -14.880 -8.779 20.284 1.00 47.56 85 ASN A C 1
ATOM 654 O O . ASN A 1 85 ? -14.394 -7.998 19.471 1.00 47.56 85 ASN A O 1
ATOM 658 N N . LYS A 1 86 ? -16.144 -9.190 20.230 1.00 49.53 86 LYS A N 1
ATOM 659 C CA . LYS A 1 86 ? -17.150 -8.972 19.193 1.00 49.53 86 LYS A CA 1
ATOM 660 C C . LYS A 1 86 ? -17.647 -7.520 19.163 1.00 49.53 86 LYS A C 1
ATOM 662 O O . LYS A 1 86 ? -18.524 -7.173 19.934 1.00 49.53 86 LYS A O 1
ATOM 667 N N . GLU A 1 87 ? -17.132 -6.710 18.241 1.00 54.88 87 GLU A N 1
ATOM 668 C CA . GLU A 1 87 ? -17.795 -5.485 17.763 1.00 54.88 87 GLU A CA 1
ATOM 669 C C . GLU A 1 87 ? -17.199 -5.085 16.401 1.00 54.88 87 GLU A C 1
ATOM 671 O O . GLU A 1 87 ? -16.106 -4.530 16.305 1.00 54.88 87 GLU A O 1
ATOM 676 N N . GLU A 1 88 ? -17.864 -5.454 15.305 1.00 58.06 88 GLU A N 1
ATOM 677 C CA . GLU A 1 88 ? -17.320 -5.326 13.940 1.00 58.06 88 GLU A CA 1
ATOM 678 C C . GLU A 1 88 ? -17.105 -3.870 13.496 1.00 58.06 88 GLU A C 1
ATOM 680 O O . GLU A 1 88 ? -16.132 -3.575 12.798 1.00 58.06 88 GLU A O 1
ATOM 685 N N . ALA A 1 89 ? -17.947 -2.939 13.955 1.00 53.72 89 ALA A N 1
ATOM 686 C CA . ALA A 1 89 ? -17.820 -1.518 13.625 1.00 53.72 89 ALA A CA 1
ATOM 687 C C . ALA A 1 89 ? -16.589 -0.867 14.288 1.00 53.72 89 ALA A C 1
ATOM 689 O O . ALA A 1 89 ? -15.836 -0.147 13.630 1.00 53.72 89 ALA A O 1
ATOM 690 N N . ALA A 1 90 ? -16.325 -1.179 15.563 1.00 57.72 90 ALA A N 1
ATOM 691 C CA . ALA A 1 90 ? -15.140 -0.695 16.275 1.00 57.72 90 ALA A CA 1
ATOM 692 C C . ALA A 1 90 ? -13.843 -1.363 15.777 1.00 57.72 90 ALA A C 1
ATOM 694 O O . ALA A 1 90 ? -12.767 -0.765 15.830 1.00 57.72 90 ALA A O 1
ATOM 695 N N . LYS A 1 91 ? -13.934 -2.592 15.246 1.00 62.25 91 LYS A N 1
ATOM 696 C CA . LYS A 1 91 ? -12.811 -3.266 14.576 1.00 62.25 91 LYS A CA 1
ATOM 697 C C . LYS A 1 91 ? -12.422 -2.567 13.278 1.00 62.25 91 LYS A C 1
ATOM 699 O O . LYS A 1 91 ? -11.228 -2.392 13.035 1.00 62.25 91 LYS A O 1
ATOM 704 N N . ARG A 1 92 ? -13.392 -2.121 12.465 1.00 64.31 92 ARG A N 1
ATOM 705 C CA . ARG A 1 92 ? -13.084 -1.351 11.249 1.00 64.31 92 ARG A CA 1
ATOM 706 C C . ARG A 1 92 ? -12.415 -0.009 11.578 1.00 64.31 92 ARG A C 1
ATOM 708 O O . ARG A 1 92 ? -11.402 0.318 10.976 1.00 64.31 92 ARG A O 1
ATOM 715 N N . SER A 1 93 ? -12.868 0.735 12.586 1.00 62.34 93 SER A N 1
ATOM 716 C CA . SER A 1 93 ? -12.228 2.025 12.912 1.00 62.34 93 SER A CA 1
ATOM 717 C C . SER A 1 93 ? -10.779 1.908 13.418 1.00 62.34 93 SER A C 1
ATOM 719 O O . SER A 1 93 ? -10.010 2.854 13.269 1.00 62.34 93 SER A O 1
ATOM 721 N N . ARG A 1 94 ? -10.382 0.754 13.975 1.00 75.06 94 ARG A N 1
ATOM 722 C CA . ARG A 1 94 ? -9.020 0.491 14.483 1.00 75.06 94 ARG A CA 1
ATOM 723 C C . ARG A 1 94 ? -8.144 -0.374 13.576 1.00 75.06 94 ARG A C 1
ATOM 725 O O . ARG A 1 94 ? -7.006 -0.660 13.940 1.00 75.06 94 ARG A O 1
ATOM 732 N N . THR A 1 95 ? -8.639 -0.822 12.422 1.00 85.62 95 THR A N 1
ATOM 733 C CA . THR A 1 95 ? -7.823 -1.667 11.539 1.00 85.62 95 THR A CA 1
ATOM 734 C C . THR A 1 95 ? -6.705 -0.842 10.915 1.00 85.62 95 THR A C 1
ATOM 736 O O . THR A 1 95 ? -6.944 0.194 10.294 1.00 85.62 95 THR A O 1
ATOM 739 N N . LEU A 1 96 ? -5.487 -1.357 11.032 1.00 89.38 96 LEU A N 1
ATOM 740 C CA . LEU A 1 96 ? -4.326 -0.854 10.316 1.00 89.38 96 LEU A CA 1
ATOM 741 C C . LEU A 1 96 ? -3.990 -1.801 9.163 1.00 89.38 96 LEU A C 1
ATOM 743 O O . LEU A 1 96 ? -4.096 -3.022 9.289 1.00 89.38 96 LEU A O 1
ATOM 747 N N . VAL A 1 97 ? -3.572 -1.234 8.039 1.00 91.50 97 VAL A N 1
ATOM 748 C CA . VAL A 1 97 ? -3.031 -1.959 6.890 1.00 91.50 97 VAL A CA 1
ATOM 749 C C . VAL A 1 97 ? -1.571 -2.294 7.177 1.00 91.50 97 VAL A C 1
ATOM 751 O O . VAL A 1 97 ? -0.803 -1.418 7.575 1.00 91.50 97 VAL A O 1
ATOM 754 N N . ASN A 1 98 ? -1.174 -3.548 6.962 1.00 92.38 98 ASN A N 1
ATOM 755 C CA . ASN A 1 98 ? 0.223 -3.971 6.975 1.00 92.38 98 ASN A CA 1
ATOM 756 C C . ASN A 1 98 ? 0.881 -3.577 5.646 1.00 92.38 98 ASN A C 1
ATOM 758 O O . ASN A 1 98 ? 0.862 -4.329 4.669 1.00 92.38 98 ASN A O 1
ATOM 762 N N . VAL A 1 99 ? 1.429 -2.365 5.598 1.00 91.00 99 VAL A N 1
ATOM 763 C CA . VAL A 1 99 ? 2.027 -1.806 4.382 1.00 91.00 99 VAL A CA 1
ATOM 764 C C . VAL A 1 99 ? 3.316 -2.536 4.031 1.00 91.00 99 VAL A C 1
ATOM 766 O O . VAL A 1 99 ? 3.576 -2.746 2.848 1.00 91.00 99 VAL A O 1
ATOM 769 N N . LYS A 1 100 ? 4.083 -2.994 5.030 1.00 89.88 100 LYS A N 1
ATOM 770 C CA . LYS A 1 100 ? 5.292 -3.788 4.791 1.00 89.88 100 LYS A CA 1
ATOM 771 C C . LYS A 1 100 ? 4.978 -5.066 4.019 1.00 89.88 100 LYS A C 1
ATOM 773 O O . LYS A 1 100 ? 5.53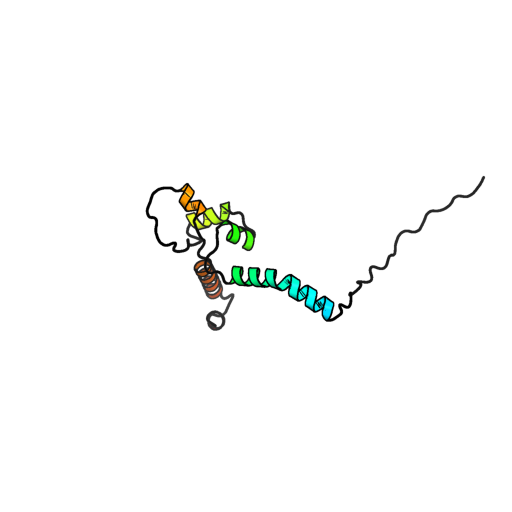1 -5.271 2.946 1.00 89.88 100 LYS A O 1
ATOM 778 N N . ALA A 1 101 ? 4.052 -5.882 4.518 1.00 90.50 101 ALA A N 1
ATOM 779 C CA . ALA A 1 101 ? 3.715 -7.147 3.869 1.00 90.50 101 ALA A CA 1
ATOM 780 C C . ALA A 1 101 ? 3.132 -6.943 2.459 1.00 90.50 101 ALA A C 1
ATOM 782 O O . ALA A 1 101 ? 3.378 -7.741 1.558 1.00 90.50 101 ALA A O 1
ATOM 783 N N . TRP A 1 102 ? 2.389 -5.853 2.249 1.00 91.06 102 TRP A N 1
ATOM 784 C CA . TRP A 1 102 ? 1.915 -5.479 0.919 1.00 91.06 102 TRP A CA 1
ATOM 785 C C . TRP A 1 102 ? 3.059 -5.081 -0.027 1.00 91.06 102 TRP A C 1
ATOM 787 O O . TRP A 1 102 ? 3.083 -5.557 -1.161 1.00 91.06 102 TRP A O 1
ATOM 797 N N . ARG A 1 103 ? 4.026 -4.266 0.426 1.00 90.31 103 ARG A N 1
ATOM 798 C CA . ARG A 1 103 ? 5.226 -3.930 -0.364 1.00 90.31 103 ARG A CA 1
ATOM 799 C C . ARG A 1 103 ? 6.013 -5.188 -0.716 1.00 90.31 103 ARG A C 1
ATOM 801 O O . ARG A 1 103 ? 6.324 -5.382 -1.883 1.00 90.31 103 ARG A O 1
ATOM 808 N N . ASP A 1 104 ? 6.252 -6.063 0.257 1.00 90.62 104 ASP A N 1
ATOM 809 C CA . ASP A 1 104 ? 6.983 -7.318 0.053 1.00 90.62 104 ASP A CA 1
ATOM 810 C C . ASP A 1 104 ? 6.286 -8.202 -0.998 1.00 90.62 104 ASP A C 1
ATOM 812 O O . ASP A 1 104 ? 6.936 -8.728 -1.902 1.00 90.62 104 ASP A O 1
ATOM 816 N N . LYS A 1 105 ? 4.948 -8.300 -0.945 1.00 91.25 105 LYS A N 1
ATOM 817 C CA . LYS A 1 105 ? 4.145 -9.017 -1.948 1.00 91.25 105 LYS A CA 1
ATOM 818 C C . LYS A 1 105 ? 4.303 -8.420 -3.348 1.00 91.25 105 LYS A C 1
ATOM 820 O O . LYS A 1 105 ? 4.469 -9.175 -4.302 1.00 91.25 105 LYS A O 1
ATOM 825 N N . LEU A 1 106 ? 4.260 -7.093 -3.484 1.00 91.06 106 LEU A N 1
ATOM 826 C CA . LEU A 1 106 ? 4.457 -6.429 -4.778 1.00 91.06 106 LEU A CA 1
ATOM 827 C C . LEU A 1 106 ? 5.875 -6.624 -5.317 1.00 91.06 106 LEU A C 1
ATOM 829 O O . LEU A 1 106 ? 6.036 -6.892 -6.505 1.00 91.06 106 LEU A O 1
ATOM 833 N N . THR A 1 107 ? 6.891 -6.528 -4.457 1.00 91.25 107 THR A N 1
ATOM 834 C CA . THR A 1 107 ? 8.284 -6.794 -4.831 1.00 91.25 107 THR A CA 1
ATOM 835 C C . THR A 1 107 ? 8.438 -8.225 -5.331 1.00 91.25 107 THR A C 1
ATOM 837 O O . THR A 1 107 ? 9.010 -8.434 -6.398 1.00 91.25 107 THR A O 1
ATOM 840 N N . GLN A 1 108 ? 7.866 -9.206 -4.625 1.00 91.69 108 GLN A N 1
ATOM 841 C CA . GLN A 1 108 ? 7.911 -10.601 -5.060 1.00 91.69 108 GLN A CA 1
ATOM 842 C C . GLN A 1 108 ? 7.215 -10.796 -6.411 1.00 91.69 108 GLN A C 1
ATOM 844 O O . GLN A 1 108 ? 7.793 -11.401 -7.305 1.00 91.69 108 GLN A O 1
ATOM 849 N N . GLN A 1 109 ? 6.028 -10.216 -6.609 1.00 92.38 109 GLN A N 1
ATOM 850 C CA . GLN A 1 109 ? 5.339 -10.269 -7.902 1.00 92.38 109 GLN A CA 1
ATOM 851 C C . GLN A 1 109 ? 6.156 -9.623 -9.026 1.00 92.38 109 GLN A C 1
ATOM 853 O O . GLN A 1 109 ? 6.176 -10.131 -10.143 1.00 92.38 109 GLN A O 1
ATOM 858 N N . ALA A 1 110 ? 6.846 -8.516 -8.752 1.00 93.19 110 ALA A N 1
ATOM 859 C CA . ALA A 1 110 ? 7.709 -7.868 -9.732 1.00 93.19 110 ALA A CA 1
ATOM 860 C C . ALA A 1 110 ? 8.928 -8.733 -10.094 1.00 93.19 110 ALA A C 1
ATOM 862 O O . ALA A 1 110 ? 9.321 -8.755 -11.261 1.00 93.19 110 ALA A O 1
ATOM 863 N N . ILE A 1 111 ? 9.491 -9.469 -9.129 1.00 92.75 111 ILE A N 1
ATOM 864 C CA . ILE A 1 111 ? 10.543 -10.468 -9.372 1.00 92.75 111 ILE A CA 1
ATOM 865 C C . ILE A 1 111 ? 9.989 -11.619 -10.220 1.00 92.75 111 ILE A C 1
ATOM 867 O O . ILE A 1 111 ? 10.576 -11.962 -11.246 1.00 92.75 111 ILE A O 1
ATOM 871 N N . ASP A 1 112 ? 8.839 -12.179 -9.837 1.00 93.00 112 ASP A N 1
ATOM 872 C CA . ASP A 1 112 ? 8.209 -13.312 -10.526 1.00 93.00 112 ASP A CA 1
ATOM 873 C C . ASP A 1 112 ? 7.864 -12.959 -11.986 1.00 93.00 112 ASP A C 1
ATOM 875 O O . ASP A 1 112 ? 8.075 -13.758 -12.901 1.00 93.00 112 ASP A O 1
ATOM 879 N N . CYS A 1 113 ? 7.408 -11.725 -12.222 1.00 95.69 113 CYS A N 1
ATOM 880 C CA . CYS A 1 113 ? 7.123 -11.174 -13.548 1.00 95.69 113 CYS A CA 1
ATOM 881 C C . CYS A 1 113 ? 8.366 -10.657 -14.297 1.00 95.69 113 CYS A C 1
ATOM 883 O O . CYS A 1 113 ? 8.226 -10.160 -15.415 1.00 95.69 113 CYS A O 1
ATOM 885 N N . ARG A 1 114 ? 9.574 -10.769 -13.721 1.00 91.69 114 ARG A N 1
ATOM 886 C CA . ARG A 1 114 ? 10.851 -10.292 -14.294 1.00 91.69 114 ARG A CA 1
ATOM 887 C C . ARG A 1 114 ? 10.896 -8.790 -14.602 1.00 91.69 114 ARG A C 1
ATOM 889 O O . ARG A 1 114 ? 11.632 -8.362 -15.487 1.00 91.69 114 ARG A O 1
ATOM 896 N N . TYR A 1 115 ? 10.125 -7.980 -13.880 1.00 91.31 115 TYR A N 1
ATOM 897 C CA . TYR A 1 115 ? 10.223 -6.519 -13.962 1.00 91.31 115 TYR A CA 1
ATOM 898 C C . TYR A 1 115 ? 11.445 -5.979 -13.221 1.00 91.31 115 TYR A C 1
ATOM 900 O O . TYR A 1 115 ? 11.964 -4.926 -13.583 1.00 91.31 115 TYR A O 1
ATOM 908 N N . ILE A 1 116 ? 11.902 -6.699 -12.196 1.00 88.75 116 ILE A N 1
ATOM 909 C CA . ILE A 1 116 ? 13.111 -6.383 -11.438 1.00 88.75 116 ILE A CA 1
ATOM 910 C C . ILE A 1 116 ? 13.934 -7.651 -11.222 1.00 88.75 116 ILE A C 1
ATOM 912 O O . ILE A 1 116 ? 13.387 -8.736 -11.019 1.00 88.75 116 ILE A O 1
ATOM 916 N N . ASP A 1 117 ? 15.257 -7.509 -11.238 1.00 86.31 117 ASP A N 1
ATOM 917 C CA . ASP A 1 117 ? 16.157 -8.612 -10.923 1.00 86.31 117 ASP A CA 1
ATOM 918 C C . ASP A 1 117 ? 16.184 -8.881 -9.418 1.00 86.31 117 ASP A C 1
ATOM 920 O O . ASP A 1 117 ? 16.369 -7.975 -8.600 1.00 86.31 117 ASP A O 1
ATOM 924 N N . GLN A 1 118 ? 16.110 -10.160 -9.048 1.00 78.12 118 GLN A N 1
ATOM 925 C CA . GLN A 1 118 ? 16.158 -10.605 -7.652 1.00 78.12 118 GLN A CA 1
ATOM 926 C C . GLN A 1 118 ? 17.422 -10.125 -6.915 1.00 78.12 118 GLN A C 1
ATOM 928 O O . GLN A 1 118 ? 17.381 -9.863 -5.716 1.00 78.12 118 GLN A O 1
ATOM 933 N N . ARG A 1 119 ? 18.546 -9.976 -7.632 1.00 75.81 119 ARG A N 1
ATOM 934 C CA . ARG A 1 119 ? 19.826 -9.504 -7.072 1.00 75.81 119 ARG A CA 1
ATOM 935 C C . ARG A 1 119 ? 19.795 -8.036 -6.649 1.00 75.81 119 ARG A C 1
ATOM 937 O O . ARG A 1 119 ? 20.549 -7.652 -5.763 1.00 75.81 119 ARG A O 1
ATOM 944 N N . THR A 1 120 ? 18.937 -7.235 -7.271 1.00 72.81 120 THR A N 1
ATOM 945 C CA . THR A 1 120 ? 18.789 -5.805 -6.975 1.00 72.81 120 THR A CA 1
ATOM 946 C C . THR A 1 120 ? 17.722 -5.564 -5.906 1.00 72.81 120 THR A C 1
ATOM 948 O O . THR A 1 120 ? 17.762 -4.547 -5.231 1.00 72.81 120 THR A O 1
ATOM 951 N N . ALA A 1 121 ? 16.787 -6.502 -5.718 1.00 61.75 121 ALA A N 1
ATOM 952 C CA . ALA A 1 121 ? 15.636 -6.351 -4.824 1.00 61.75 121 ALA A CA 1
ATOM 953 C C . ALA A 1 121 ? 15.909 -6.649 -3.332 1.00 61.75 121 ALA A C 1
ATOM 955 O O . ALA A 1 121 ? 15.059 -6.354 -2.496 1.00 61.75 121 ALA A O 1
ATOM 956 N N . LEU A 1 122 ? 17.047 -7.270 -2.998 1.00 62.22 122 LEU A N 1
ATOM 957 C CA . LEU A 1 122 ? 17.417 -7.673 -1.628 1.00 62.22 122 LEU A CA 1
ATOM 958 C C . LEU A 1 122 ? 18.446 -6.743 -0.955 1.00 62.22 122 LEU A C 1
ATOM 960 O O . LEU A 1 122 ? 18.821 -7.003 0.188 1.00 62.22 122 LEU A O 1
ATOM 964 N N . ASN A 1 123 ? 18.900 -5.700 -1.657 1.00 53.56 123 ASN A N 1
ATOM 965 C CA . ASN A 1 123 ? 19.809 -4.668 -1.143 1.00 53.56 123 ASN A CA 1
ATOM 966 C C . ASN A 1 123 ? 19.034 -3.389 -0.821 1.00 53.56 123 ASN A C 1
ATOM 968 O O . ASN A 1 123 ? 19.419 -2.716 0.158 1.00 53.56 123 ASN A O 1
#

Radius of gyration: 26.49 Å; chains: 1; bounding box: 40×76×62 Å

Secondary structure (DSSP, 8-state):
-----------------------HHHHHHHHHHHHHHHHHHHHHHH-SEEEHHHHHHHHT--HHHHHHHHHTTSSPBP--S---S--HHHHHHH-EEEHHHHHHHHHHHHHHTTSS-HHHHT-

pLDDT: mean 77.31, std 17.66, range [40.12, 96.56]